Protein AF-A0A950UYM6-F1 (afdb_monomer_lite)

Structure (mmCIF, N/CA/C/O backbone):
data_AF-A0A950UYM6-F1
#
_entry.id   AF-A0A950UYM6-F1
#
loop_
_atom_site.group_PDB
_atom_site.id
_atom_site.type_symbol
_atom_site.label_atom_id
_atom_site.label_alt_id
_atom_site.label_comp_id
_atom_site.label_asym_id
_atom_site.label_entity_id
_atom_site.label_seq_id
_atom_site.pdbx_PDB_ins_code
_atom_site.Cartn_x
_atom_site.Cartn_y
_atom_site.Cartn_z
_atom_site.occupancy
_atom_site.B_iso_or_equiv
_atom_site.auth_seq_id
_atom_site.auth_comp_id
_atom_site.auth_asym_id
_atom_site.auth_atom_id
_atom_site.pdbx_PDB_model_num
ATOM 1 N N . MET A 1 1 ? -17.522 9.356 0.690 1.00 50.12 1 MET A N 1
ATOM 2 C CA . MET A 1 1 ? -17.157 9.301 -0.745 1.00 50.12 1 MET A CA 1
ATOM 3 C C . MET A 1 1 ? -16.585 7.924 -1.029 1.00 50.12 1 MET A C 1
ATOM 5 O O . MET A 1 1 ? -15.691 7.511 -0.311 1.00 50.12 1 MET A O 1
ATOM 9 N N . SER A 1 2 ? -17.141 7.179 -1.985 1.00 50.97 2 SER A N 1
ATOM 10 C CA . SER A 1 2 ? -16.726 5.796 -2.274 1.00 50.97 2 SER A CA 1
ATOM 11 C C . SER A 1 2 ? -15.302 5.754 -2.847 1.00 50.97 2 SER A C 1
ATOM 13 O O . SER A 1 2 ? -14.989 6.588 -3.695 1.00 50.97 2 SER A O 1
ATOM 15 N N . ALA A 1 3 ? -14.474 4.781 -2.438 1.00 59.06 3 ALA A N 1
ATOM 16 C CA . ALA A 1 3 ? -13.075 4.611 -2.876 1.00 59.06 3 ALA A CA 1
ATOM 17 C C . ALA A 1 3 ? -12.892 4.676 -4.408 1.00 59.06 3 ALA A C 1
ATOM 19 O O . ALA A 1 3 ? -11.918 5.236 -4.905 1.00 59.06 3 ALA A O 1
ATOM 20 N N . TRP A 1 4 ? -13.899 4.212 -5.152 1.00 56.19 4 TRP A N 1
ATOM 21 C CA . TRP A 1 4 ? -13.989 4.331 -6.608 1.00 56.19 4 TRP A CA 1
ATOM 22 C C . TRP A 1 4 ? -13.830 5.768 -7.130 1.00 56.19 4 TRP A C 1
ATOM 24 O O . TRP A 1 4 ? -13.058 6.014 -8.049 1.00 56.19 4 TRP A O 1
ATOM 34 N N . ARG A 1 5 ? -14.524 6.747 -6.529 1.00 56.72 5 ARG A N 1
ATOM 35 C CA . ARG A 1 5 ? -14.517 8.140 -7.018 1.00 56.72 5 ARG A CA 1
ATOM 36 C C . ARG A 1 5 ? -13.174 8.828 -6.769 1.00 56.72 5 ARG A C 1
ATOM 38 O O . ARG A 1 5 ? -12.810 9.727 -7.518 1.00 56.72 5 ARG A O 1
ATOM 45 N N . ILE A 1 6 ? -12.450 8.399 -5.734 1.00 61.38 6 ILE A N 1
ATOM 46 C CA . ILE A 1 6 ? -11.095 8.873 -5.430 1.00 61.38 6 ILE A CA 1
ATOM 47 C C . ILE A 1 6 ? -10.105 8.262 -6.428 1.00 61.38 6 ILE A C 1
ATOM 49 O O . ILE A 1 6 ? -9.303 8.997 -6.990 1.00 61.38 6 ILE A O 1
ATOM 53 N N . SER A 1 7 ? -10.219 6.962 -6.726 1.00 60.22 7 SER A N 1
ATOM 54 C CA . SER A 1 7 ? -9.403 6.282 -7.745 1.00 60.22 7 SER A CA 1
ATOM 55 C C . SER A 1 7 ? -9.588 6.888 -9.145 1.00 60.22 7 SER A C 1
ATOM 57 O O . SER A 1 7 ? -8.611 7.173 -9.836 1.00 60.22 7 SER A O 1
ATOM 59 N N . GLU A 1 8 ? -10.830 7.183 -9.539 1.00 57.31 8 GLU A N 1
ATOM 60 C CA . GLU A 1 8 ? -11.152 7.774 -10.843 1.00 57.31 8 GLU A CA 1
ATOM 61 C C . GLU A 1 8 ? -10.654 9.224 -10.973 1.00 57.31 8 GLU A C 1
ATOM 63 O O . GLU A 1 8 ? -10.075 9.597 -11.994 1.00 57.31 8 GLU A O 1
ATOM 68 N N . ALA A 1 9 ? -10.814 10.043 -9.927 1.00 58.56 9 ALA A N 1
ATOM 69 C CA . ALA A 1 9 ? -10.256 11.394 -9.898 1.00 58.56 9 ALA A CA 1
ATOM 70 C C . ALA A 1 9 ? -8.717 11.366 -9.908 1.00 58.56 9 ALA A C 1
ATOM 72 O O . ALA A 1 9 ? -8.089 12.116 -10.660 1.00 58.56 9 ALA A O 1
ATOM 73 N N . ALA A 1 10 ? -8.121 10.449 -9.140 1.00 57.97 10 ALA A N 1
ATOM 74 C CA . ALA A 1 10 ? -6.680 10.273 -9.052 1.00 57.97 10 ALA A CA 1
ATOM 75 C C . ALA A 1 10 ? -6.069 9.744 -10.357 1.00 57.97 10 ALA A C 1
ATOM 77 O O . ALA A 1 10 ? -4.950 10.117 -10.672 1.00 57.97 10 ALA A O 1
ATOM 78 N N . ALA A 1 11 ? -6.796 8.947 -11.149 1.00 58.56 11 ALA A N 1
ATOM 79 C CA . ALA A 1 11 ? -6.348 8.472 -12.461 1.00 58.56 11 ALA A CA 1
ATOM 80 C C . ALA A 1 11 ? -6.245 9.589 -13.519 1.00 58.56 11 ALA A C 1
ATOM 82 O O . ALA A 1 11 ? -5.498 9.447 -14.485 1.00 58.56 11 ALA A O 1
ATOM 83 N N . ARG A 1 12 ? -6.982 10.700 -13.355 1.00 57.28 12 ARG A N 1
ATOM 84 C CA . ARG A 1 12 ? -6.906 11.869 -14.256 1.00 57.28 12 ARG A CA 1
ATOM 85 C C . ARG A 1 12 ? -5.817 12.859 -13.847 1.00 57.28 12 ARG A C 1
ATOM 87 O O . ARG A 1 12 ? -5.316 13.605 -14.684 1.00 57.28 12 ARG A O 1
ATOM 94 N N . SER A 1 13 ? -5.460 12.878 -12.569 1.00 58.59 13 SER A N 1
ATOM 95 C CA . SER A 1 13 ? -4.312 13.615 -12.044 1.00 58.59 13 SER A CA 1
ATOM 96 C C . SER A 1 13 ? -3.052 12.750 -12.128 1.00 58.59 13 SER A C 1
ATOM 98 O O . SER A 1 13 ? -3.133 11.536 -12.045 1.00 58.59 13 SER A O 1
ATOM 100 N N . HIS A 1 14 ? -1.860 13.318 -12.244 1.00 71.81 14 HIS A N 1
ATOM 101 C CA . HIS A 1 14 ? -0.608 12.543 -12.258 1.00 71.81 14 HIS A CA 1
ATOM 102 C C . HIS A 1 14 ? -0.231 11.978 -10.861 1.00 71.81 14 HIS A C 1
ATOM 104 O O . HIS A 1 14 ? 0.942 11.934 -10.503 1.00 71.81 14 HIS A O 1
ATOM 110 N N . LEU A 1 15 ? -1.217 11.589 -10.044 1.00 81.44 15 LEU A N 1
ATOM 111 C CA . LEU A 1 15 ? -1.055 11.144 -8.660 1.00 81.44 15 LEU A CA 1
ATOM 112 C C . LEU A 1 15 ? -0.987 9.615 -8.588 1.00 81.44 15 LEU A C 1
ATOM 114 O O . LEU A 1 15 ? -1.831 8.914 -9.149 1.00 81.44 15 LEU A O 1
ATOM 118 N N . GLY A 1 16 ? 0.005 9.086 -7.872 1.00 86.31 16 GLY A N 1
ATOM 119 C CA . GLY A 1 16 ? 0.059 7.667 -7.522 1.00 86.31 16 GLY A CA 1
ATOM 120 C C . GLY A 1 16 ? -0.976 7.323 -6.453 1.00 86.31 16 GLY A C 1
ATOM 121 O O . GLY A 1 16 ? -1.098 8.050 -5.472 1.00 86.31 16 GLY A O 1
ATOM 122 N N . TRP A 1 17 ? -1.699 6.214 -6.617 1.00 88.50 17 TRP A N 1
ATOM 123 C CA . TRP A 1 17 ? -2.581 5.686 -5.575 1.00 88.50 17 TRP A CA 1
ATOM 124 C C . TRP A 1 17 ? -2.431 4.175 -5.417 1.00 88.50 17 TRP A C 1
ATOM 126 O O . TRP A 1 17 ? -2.147 3.453 -6.374 1.00 88.50 17 TRP A O 1
ATOM 136 N N . ALA A 1 18 ? -2.655 3.720 -4.187 1.00 90.50 18 ALA A N 1
ATOM 137 C CA . ALA A 1 18 ? -2.621 2.330 -3.766 1.00 90.50 18 ALA A CA 1
ATOM 138 C C . ALA A 1 18 ? -3.709 2.093 -2.709 1.00 90.50 18 ALA A C 1
ATOM 140 O O . ALA A 1 18 ? -3.945 2.942 -1.851 1.00 9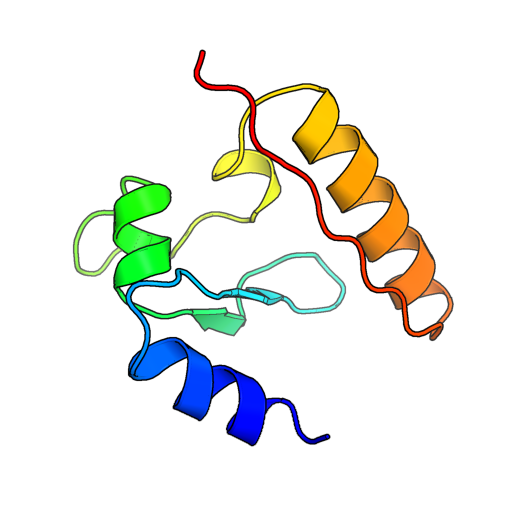0.50 18 ALA A O 1
ATOM 141 N N . ILE A 1 19 ? -4.361 0.937 -2.772 1.00 90.50 19 ILE A N 1
ATOM 142 C CA . ILE A 1 19 ? -5.336 0.453 -1.794 1.00 90.50 19 ILE A CA 1
ATOM 143 C C . ILE A 1 19 ? -4.745 -0.797 -1.157 1.00 90.50 19 ILE A C 1
ATOM 145 O O . ILE A 1 19 ? -4.284 -1.691 -1.868 1.00 90.50 19 ILE A O 1
ATOM 149 N N . THR A 1 20 ? -4.776 -0.878 0.170 1.00 91.50 20 THR A N 1
ATOM 150 C CA . THR A 1 20 ? -4.289 -2.033 0.927 1.00 91.50 20 THR A CA 1
ATOM 151 C C . THR A 1 20 ? -5.426 -2.826 1.562 1.00 91.50 20 THR A C 1
ATOM 153 O O . THR A 1 20 ? -6.504 -2.301 1.842 1.00 91.50 20 THR A O 1
ATOM 156 N N . ASN A 1 21 ? -5.180 -4.111 1.816 1.00 90.19 21 ASN A N 1
ATOM 157 C CA . ASN A 1 21 ? -5.974 -4.882 2.767 1.00 90.19 21 ASN A CA 1
ATOM 158 C C . ASN A 1 21 ? -5.531 -4.588 4.216 1.00 90.19 21 ASN A C 1
ATOM 160 O O . ASN A 1 21 ? -4.583 -3.842 4.462 1.00 90.19 21 ASN A O 1
ATOM 164 N N . ALA A 1 22 ? -6.192 -5.217 5.190 1.00 86.06 22 ALA A N 1
ATOM 165 C CA . ALA A 1 22 ? -5.883 -5.043 6.613 1.00 86.06 22 ALA A CA 1
ATOM 166 C C . ALA A 1 22 ? -4.464 -5.502 7.011 1.00 86.06 22 ALA A C 1
ATOM 168 O O . ALA A 1 22 ? -3.973 -5.124 8.069 1.00 86.06 22 ALA A O 1
ATOM 169 N N . GLN A 1 23 ? -3.808 -6.311 6.177 1.00 85.94 23 GLN A N 1
ATOM 170 C CA . GLN A 1 23 ? -2.434 -6.778 6.366 1.00 85.94 23 GLN A CA 1
ATOM 171 C C . GLN A 1 23 ? -1.409 -5.859 5.679 1.00 85.94 23 GLN A C 1
ATOM 173 O O . GLN A 1 23 ? -0.217 -6.148 5.711 1.00 85.94 23 GLN A O 1
ATOM 178 N N . GLY A 1 24 ? -1.858 -4.772 5.042 1.00 85.94 24 GLY A N 1
ATOM 179 C CA . GLY A 1 24 ? -1.000 -3.838 4.317 1.00 85.94 24 GLY A CA 1
ATOM 180 C C . GLY A 1 24 ? -0.613 -4.301 2.911 1.00 85.94 24 GLY A C 1
ATOM 181 O O . GLY A 1 24 ? 0.182 -3.634 2.256 1.00 85.94 24 GLY A O 1
ATOM 182 N N . ALA A 1 25 ? -1.133 -5.429 2.416 1.00 89.81 25 ALA A N 1
ATOM 183 C CA . ALA A 1 25 ? -0.857 -5.877 1.053 1.00 89.81 25 ALA A CA 1
ATOM 184 C C . ALA A 1 25 ? -1.679 -5.061 0.050 1.00 89.81 25 ALA A C 1
ATOM 186 O O . ALA A 1 25 ? -2.864 -4.813 0.282 1.00 89.81 25 ALA A O 1
ATOM 187 N N . ILE A 1 26 ? -1.066 -4.668 -1.068 1.00 91.56 26 ILE A N 1
ATOM 188 C CA . ILE A 1 26 ? -1.739 -3.919 -2.134 1.00 91.56 26 ILE A CA 1
ATOM 189 C C . ILE A 1 26 ? -2.812 -4.798 -2.786 1.00 91.56 26 ILE A C 1
ATOM 191 O O . ILE A 1 26 ? -2.500 -5.853 -3.336 1.00 91.56 26 ILE A O 1
ATOM 195 N N . VAL A 1 27 ? -4.067 -4.350 -2.750 1.00 92.81 27 VAL A N 1
ATOM 196 C CA . VAL A 1 27 ? -5.185 -4.986 -3.469 1.00 92.81 27 VAL A CA 1
ATOM 197 C C . VAL A 1 27 ? -5.444 -4.325 -4.816 1.00 92.81 27 VAL A C 1
ATOM 199 O O . VAL A 1 27 ? -5.925 -4.986 -5.730 1.00 92.81 27 VAL A O 1
ATOM 202 N N . ASP A 1 28 ? -5.111 -3.038 -4.946 1.00 89.44 28 ASP A N 1
ATOM 203 C CA . ASP A 1 28 ? -5.219 -2.297 -6.199 1.00 89.44 28 ASP A CA 1
ATOM 204 C C . ASP A 1 28 ? -4.298 -1.065 -6.188 1.00 89.44 28 ASP A C 1
ATOM 206 O O . ASP A 1 28 ? -4.043 -0.485 -5.131 1.00 89.44 28 ASP A O 1
ATOM 210 N N . CYS A 1 29 ? -3.775 -0.667 -7.345 1.00 89.81 29 CYS A N 1
ATOM 211 C CA . CYS A 1 29 ? -2.953 0.536 -7.508 1.00 89.81 29 CYS A CA 1
ATOM 212 C C . CYS A 1 29 ? -2.884 0.968 -8.977 1.00 89.81 29 CYS A C 1
ATOM 214 O O . CYS A 1 29 ? -3.020 0.146 -9.887 1.00 89.81 29 CYS A O 1
ATOM 216 N N . ASN A 1 30 ? -2.589 2.245 -9.227 1.00 88.38 30 ASN A N 1
ATOM 217 C CA . ASN A 1 30 ? -2.355 2.720 -10.591 1.00 88.38 30 ASN A CA 1
ATOM 218 C C . ASN A 1 30 ? -0.895 2.589 -11.049 1.00 88.38 30 ASN A C 1
ATOM 220 O O . ASN A 1 30 ? 0.030 2.293 -10.291 1.00 88.38 30 ASN A O 1
ATOM 224 N N . GLU A 1 31 ? -0.681 2.861 -12.336 1.00 86.56 31 GLU A N 1
ATOM 225 C CA . GLU A 1 31 ? 0.649 2.844 -12.942 1.00 86.56 31 GLU A CA 1
ATOM 226 C C . GLU A 1 31 ? 1.583 3.906 -12.340 1.00 86.56 31 GLU A C 1
ATOM 228 O O . GLU A 1 31 ? 2.775 3.658 -12.186 1.00 86.56 31 GLU A O 1
ATOM 233 N N . ALA A 1 32 ? 1.057 5.070 -11.943 1.00 87.31 32 ALA A N 1
ATOM 234 C CA . ALA A 1 32 ? 1.859 6.108 -11.301 1.00 87.31 32 ALA A CA 1
ATOM 235 C C . ALA A 1 32 ? 2.465 5.621 -9.973 1.00 87.31 32 ALA A C 1
ATOM 237 O O . ALA A 1 32 ? 3.658 5.811 -9.753 1.00 87.31 32 ALA A O 1
ATOM 238 N N . TYR A 1 33 ? 1.694 4.913 -9.139 1.00 88.50 33 TYR A N 1
ATOM 239 C CA . TYR A 1 33 ? 2.214 4.280 -7.925 1.00 88.50 33 TYR A CA 1
ATOM 240 C C . TYR A 1 33 ? 3.296 3.242 -8.239 1.00 88.50 33 TYR A C 1
ATOM 242 O O . TYR A 1 33 ? 4.361 3.262 -7.629 1.00 88.50 33 TYR A O 1
ATOM 250 N N . ARG A 1 34 ? 3.074 2.379 -9.241 1.00 89.69 34 ARG A N 1
ATOM 251 C CA . ARG A 1 34 ? 4.073 1.380 -9.668 1.00 89.69 34 ARG A CA 1
ATOM 252 C C . ARG A 1 34 ? 5.392 2.022 -10.101 1.00 89.69 34 ARG A C 1
ATOM 254 O O . ARG A 1 34 ? 6.452 1.499 -9.767 1.00 89.69 34 ARG A O 1
ATOM 261 N N . ARG A 1 35 ? 5.333 3.160 -10.803 1.00 86.94 35 ARG A N 1
ATOM 262 C CA . ARG A 1 35 ? 6.521 3.935 -11.194 1.00 86.94 35 ARG A CA 1
ATOM 263 C C . ARG A 1 35 ? 7.232 4.539 -9.981 1.00 86.94 35 ARG A C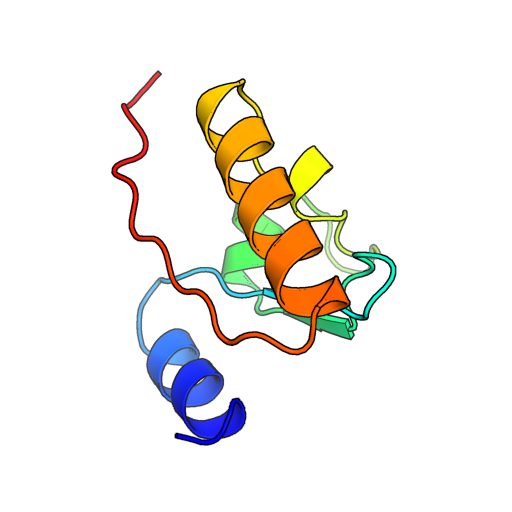 1
ATOM 265 O O . ARG A 1 35 ? 8.448 4.414 -9.905 1.00 86.94 35 ARG A O 1
ATOM 272 N N . ILE A 1 36 ? 6.494 5.134 -9.035 1.00 85.56 36 ILE A N 1
ATOM 273 C CA . ILE A 1 36 ? 7.055 5.655 -7.769 1.00 85.56 36 ILE A CA 1
ATOM 274 C C . ILE A 1 36 ? 7.775 4.537 -7.006 1.00 85.56 36 ILE A C 1
ATOM 276 O O . ILE A 1 36 ? 8.893 4.722 -6.543 1.00 85.56 36 ILE A O 1
ATOM 280 N N . ALA A 1 37 ? 7.159 3.358 -6.939 1.00 88.00 37 ALA A N 1
ATOM 281 C CA . ALA A 1 37 ? 7.690 2.191 -6.247 1.00 88.00 37 ALA A CA 1
ATOM 282 C C . ALA A 1 37 ? 8.817 1.457 -7.010 1.00 88.00 37 ALA A C 1
ATOM 284 O O . ALA A 1 37 ? 9.312 0.440 -6.528 1.00 88.00 37 ALA A O 1
ATOM 285 N N . GLY A 1 38 ? 9.210 1.917 -8.205 1.00 87.44 38 GLY A N 1
ATOM 286 C CA . GLY A 1 38 ? 10.278 1.297 -9.001 1.00 87.44 38 GLY A CA 1
ATOM 287 C C . GLY A 1 38 ? 9.964 -0.120 -9.504 1.00 87.44 38 GLY A C 1
ATOM 288 O O . GLY A 1 38 ? 10.878 -0.906 -9.754 1.00 87.44 38 GLY A O 1
ATOM 289 N N . VAL A 1 39 ? 8.684 -0.470 -9.640 1.00 87.56 39 VAL A N 1
ATOM 290 C CA . VAL A 1 39 ? 8.225 -1.833 -9.956 1.00 87.56 39 VAL A CA 1
ATOM 291 C C . VAL A 1 39 ? 8.242 -2.072 -11.458 1.00 87.56 39 VAL A C 1
ATOM 293 O O . VAL A 1 39 ? 7.744 -1.253 -12.234 1.00 87.56 39 VAL A O 1
ATOM 296 N N . LYS A 1 40 ? 8.768 -3.223 -11.889 1.00 83.38 40 LYS A N 1
ATOM 297 C CA . LYS A 1 40 ? 8.736 -3.615 -13.303 1.00 83.38 40 LYS A CA 1
ATOM 298 C C . LYS A 1 40 ? 7.325 -4.017 -13.728 1.00 83.38 40 LYS A C 1
ATOM 300 O O . LYS A 1 40 ? 6.513 -4.495 -12.937 1.00 83.38 40 LYS A O 1
ATOM 305 N N . ALA A 1 41 ? 7.033 -3.847 -15.015 1.00 77.00 41 ALA A N 1
ATOM 306 C CA . ALA A 1 41 ? 5.771 -4.305 -15.582 1.00 77.00 41 ALA A CA 1
ATOM 307 C C . ALA A 1 41 ? 5.608 -5.822 -15.371 1.00 77.00 41 ALA A C 1
ATOM 309 O O . ALA A 1 41 ? 6.496 -6.593 -15.723 1.00 77.00 41 ALA A O 1
ATOM 310 N N . GLY A 1 42 ? 4.470 -6.229 -14.804 1.00 80.88 42 GLY A N 1
ATOM 311 C CA . GLY A 1 42 ? 4.160 -7.631 -14.501 1.00 80.88 42 GLY A CA 1
ATOM 312 C C . GLY A 1 42 ? 4.477 -8.068 -13.068 1.00 80.88 42 GLY A C 1
ATOM 313 O O . GLY A 1 42 ? 3.881 -9.038 -12.608 1.00 80.88 42 GLY A O 1
ATOM 314 N N . ASP A 1 43 ? 5.314 -7.330 -12.337 1.00 87.25 43 ASP A N 1
ATOM 315 C CA . ASP A 1 43 ? 5.620 -7.652 -10.943 1.00 87.25 43 ASP A CA 1
ATOM 316 C C . ASP A 1 43 ? 4.510 -7.166 -9.994 1.00 87.25 43 ASP A C 1
ATOM 318 O O . ASP A 1 43 ? 3.751 -6.222 -10.279 1.00 87.25 43 ASP A O 1
ATOM 322 N N . ALA A 1 44 ? 4.409 -7.832 -8.842 1.00 87.31 44 ALA A N 1
ATOM 323 C CA . ALA A 1 44 ? 3.528 -7.404 -7.765 1.00 87.31 44 ALA A CA 1
ATOM 324 C C . ALA A 1 44 ? 4.049 -6.079 -7.172 1.00 87.31 44 ALA A C 1
ATOM 326 O O . ALA A 1 44 ? 5.244 -5.971 -6.886 1.00 87.31 44 ALA A O 1
ATOM 327 N N . PRO A 1 45 ? 3.186 -5.065 -6.982 1.00 90.06 45 PRO A N 1
ATOM 328 C CA . PRO A 1 45 ? 3.595 -3.827 -6.337 1.00 90.06 45 PRO A CA 1
ATOM 329 C C . PRO A 1 45 ? 3.946 -4.086 -4.860 1.00 90.06 45 PRO A C 1
ATOM 331 O O . PRO A 1 45 ? 3.227 -4.833 -4.190 1.00 90.06 45 PRO A O 1
ATOM 334 N N . PRO A 1 46 ? 5.031 -3.489 -4.339 1.00 90.25 46 PRO A N 1
ATOM 335 C CA . PRO A 1 46 ? 5.420 -3.639 -2.953 1.00 90.25 46 PRO A CA 1
ATOM 336 C C . PRO A 1 46 ? 4.444 -2.881 -2.056 1.00 90.25 46 PRO A C 1
ATOM 338 O O . PRO A 1 46 ? 3.694 -2.010 -2.500 1.00 90.25 46 PRO A O 1
ATOM 341 N N . GLN A 1 47 ? 4.471 -3.219 -0.774 1.00 90.00 47 GLN A N 1
ATOM 342 C CA . GLN A 1 47 ? 3.663 -2.542 0.229 1.00 90.00 47 GLN A CA 1
ATOM 343 C C . GLN A 1 47 ? 4.134 -1.085 0.416 1.00 90.00 47 GLN A C 1
ATOM 345 O O . GLN A 1 47 ? 5.311 -0.790 0.163 1.00 90.00 47 GLN A O 1
ATOM 350 N N . PRO A 1 48 ? 3.259 -0.163 0.859 1.00 89.19 48 PRO A N 1
ATOM 351 C CA . PRO A 1 48 ? 3.599 1.254 0.994 1.00 89.19 48 PRO A CA 1
ATOM 352 C C . PRO A 1 48 ? 4.852 1.529 1.829 1.00 89.19 48 PRO A C 1
ATOM 354 O O . PRO A 1 48 ? 5.622 2.412 1.476 1.00 89.19 48 PRO A O 1
ATOM 357 N N . GLU A 1 49 ? 5.100 0.749 2.877 1.00 86.94 49 GLU A N 1
ATOM 358 C CA . GLU A 1 49 ? 6.276 0.853 3.747 1.00 86.94 49 GLU A CA 1
ATOM 359 C C . GLU A 1 49 ? 7.602 0.537 3.044 1.00 86.94 49 GLU A C 1
ATOM 361 O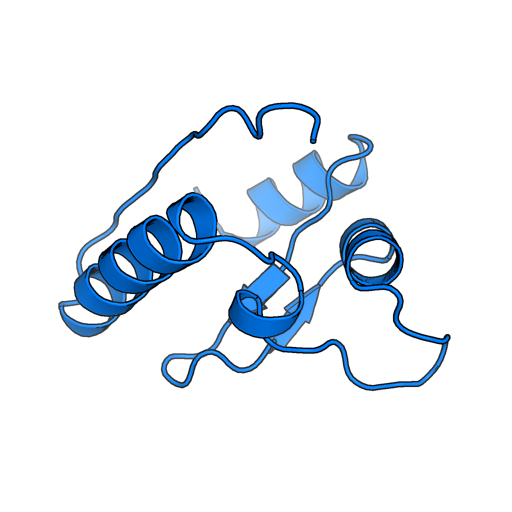 O . GLU A 1 49 ? 8.652 1.011 3.468 1.00 86.94 49 GLU A O 1
ATOM 366 N N . LEU A 1 50 ? 7.559 -0.240 1.961 1.00 86.81 50 LEU A N 1
ATOM 367 C CA . LEU A 1 50 ? 8.718 -0.524 1.117 1.00 86.81 50 LEU A CA 1
ATOM 368 C C . LEU A 1 50 ? 8.828 0.480 -0.039 1.00 86.81 50 LEU A C 1
ATOM 370 O O . LEU A 1 50 ? 9.929 0.769 -0.499 1.00 86.81 50 LEU A O 1
ATOM 374 N N . ALA A 1 51 ? 7.693 1.001 -0.512 1.00 86.50 51 ALA A N 1
ATOM 375 C CA . ALA A 1 51 ? 7.631 1.966 -1.608 1.00 86.50 51 ALA A CA 1
ATOM 376 C C . ALA A 1 51 ? 7.964 3.407 -1.178 1.00 86.50 51 ALA A C 1
ATOM 378 O O . ALA A 1 51 ? 8.450 4.187 -1.993 1.00 86.50 51 ALA A O 1
ATOM 379 N N . LEU A 1 52 ? 7.672 3.774 0.073 1.00 83.56 52 LEU A N 1
ATOM 380 C CA . LEU A 1 52 ? 7.807 5.128 0.614 1.00 83.56 52 LEU A CA 1
ATOM 381 C C . LEU A 1 52 ? 8.873 5.143 1.723 1.00 83.56 52 LEU A C 1
ATOM 383 O O . LEU A 1 52 ? 8.535 5.003 2.901 1.00 83.56 52 LEU A O 1
ATOM 387 N N . PRO A 1 53 ? 10.165 5.280 1.374 1.00 77.75 53 PRO A N 1
ATOM 388 C CA . PRO A 1 53 ? 11.243 5.239 2.354 1.00 77.75 53 PRO A CA 1
ATOM 389 C C . PRO A 1 53 ? 11.256 6.483 3.257 1.00 77.75 53 PRO A C 1
ATOM 391 O O . PRO A 1 53 ? 10.831 7.569 2.865 1.00 77.75 53 PRO A O 1
ATOM 394 N N . GLY A 1 54 ? 11.822 6.330 4.457 1.00 81.75 54 GLY A N 1
ATOM 395 C CA . GLY A 1 54 ? 12.079 7.424 5.400 1.00 81.75 54 GLY A CA 1
ATOM 396 C C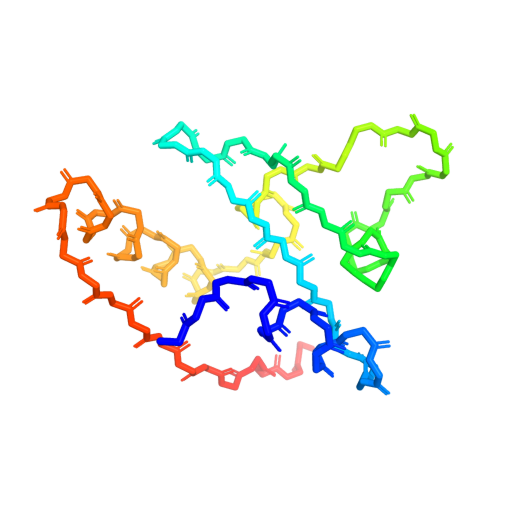 . GLY A 1 54 ? 11.201 7.395 6.655 1.00 81.75 54 GLY A C 1
ATOM 397 O O . GLY A 1 54 ? 10.073 6.903 6.653 1.00 81.75 54 GLY A O 1
ATOM 398 N N . GLU A 1 55 ? 11.724 7.947 7.753 1.00 78.50 55 GLU A N 1
ATOM 399 C CA . GLU A 1 55 ? 11.066 7.903 9.069 1.00 78.50 55 GLU A CA 1
ATOM 400 C C . GLU A 1 55 ? 9.706 8.614 9.089 1.00 78.50 55 GLU A C 1
ATOM 402 O O . GLU A 1 55 ? 8.767 8.144 9.734 1.00 78.50 55 GLU A O 1
ATOM 407 N N . ALA A 1 56 ? 9.571 9.716 8.344 1.00 76.88 56 ALA A N 1
ATOM 408 C CA . ALA A 1 56 ? 8.315 10.455 8.242 1.00 76.88 56 ALA A CA 1
ATOM 409 C C . ALA A 1 56 ? 7.197 9.597 7.623 1.00 76.88 56 ALA A C 1
ATOM 411 O O . ALA A 1 56 ? 6.089 9.533 8.164 1.00 76.88 56 ALA A O 1
ATOM 412 N N . ALA A 1 57 ? 7.506 8.884 6.535 1.00 83.06 57 ALA A N 1
ATOM 413 C CA . ALA A 1 57 ? 6.573 7.971 5.887 1.00 83.06 57 ALA A CA 1
ATOM 414 C C . ALA A 1 57 ? 6.220 6.793 6.806 1.00 83.06 57 ALA A C 1
ATOM 416 O O . ALA A 1 57 ? 5.042 6.477 6.968 1.00 83.06 57 ALA A O 1
ATOM 417 N N . ALA A 1 58 ? 7.209 6.206 7.488 1.00 85.56 58 ALA A N 1
ATOM 418 C CA . ALA A 1 58 ? 6.985 5.106 8.424 1.00 85.56 58 ALA A CA 1
ATOM 419 C C . ALA A 1 58 ? 6.042 5.493 9.579 1.00 85.56 58 ALA A C 1
ATOM 421 O O . ALA A 1 58 ? 5.100 4.762 9.893 1.00 85.56 58 ALA A O 1
ATOM 422 N N . GLY A 1 59 ? 6.249 6.665 10.189 1.00 89.31 59 GLY A N 1
ATOM 423 C CA . GLY A 1 59 ? 5.400 7.155 11.276 1.00 89.31 59 GLY A CA 1
ATOM 424 C C . GLY A 1 59 ? 3.953 7.405 10.842 1.00 89.31 59 GLY A C 1
ATOM 425 O O . GLY A 1 59 ? 3.023 7.052 11.570 1.00 89.31 59 GLY A O 1
ATOM 426 N N . MET A 1 60 ? 3.760 7.979 9.653 1.00 90.25 60 MET A N 1
ATOM 427 C CA . MET A 1 60 ? 2.437 8.178 9.052 1.00 90.25 60 MET A CA 1
ATOM 428 C C . MET A 1 60 ? 1.750 6.837 8.762 1.00 90.25 60 MET A C 1
ATOM 430 O O . MET A 1 60 ? 0.627 6.609 9.211 1.00 90.25 60 MET A O 1
ATOM 434 N N . LEU A 1 61 ? 2.434 5.913 8.080 1.00 89.88 61 LEU A N 1
ATOM 435 C CA . LEU A 1 61 ? 1.885 4.595 7.746 1.00 89.88 61 LEU A CA 1
ATOM 436 C C . LEU A 1 61 ? 1.471 3.815 8.999 1.00 89.88 61 LEU A C 1
ATOM 438 O O . LEU A 1 61 ? 0.401 3.209 9.015 1.00 89.88 61 LEU A O 1
ATOM 442 N N . TYR A 1 62 ? 2.255 3.893 10.078 1.00 90.75 62 TYR A N 1
ATOM 443 C CA . TYR A 1 62 ? 1.894 3.289 11.359 1.00 90.75 62 TYR A CA 1
ATOM 444 C C . TYR A 1 62 ? 0.582 3.851 11.932 1.00 90.75 62 TYR A C 1
ATOM 446 O O . TYR A 1 62 ? -0.285 3.083 12.358 1.00 90.75 62 TYR A O 1
ATOM 454 N N . ARG A 1 63 ? 0.402 5.179 11.945 1.00 92.75 63 ARG A N 1
ATOM 455 C CA . ARG A 1 63 ? -0.826 5.811 12.467 1.00 92.75 63 ARG A CA 1
ATOM 456 C C . ARG A 1 63 ? -2.053 5.471 11.626 1.00 92.75 63 ARG A C 1
ATOM 458 O O . ARG A 1 63 ? -3.112 5.180 12.193 1.00 92.75 63 ARG A O 1
ATOM 465 N N . LEU A 1 64 ? -1.897 5.443 10.303 1.00 92.50 64 LEU A N 1
ATOM 466 C CA . LEU A 1 64 ? -2.953 5.046 9.372 1.00 92.50 64 LEU A CA 1
ATOM 467 C C . LEU A 1 64 ? -3.346 3.578 9.578 1.00 92.50 64 LEU A C 1
ATOM 469 O O . LEU A 1 64 ? -4.525 3.285 9.780 1.00 92.50 64 LEU A O 1
ATOM 473 N N . ALA A 1 65 ? -2.371 2.666 9.628 1.00 90.62 65 ALA A N 1
ATOM 474 C CA . ALA A 1 65 ? -2.617 1.243 9.860 1.00 90.62 65 ALA A CA 1
ATOM 475 C C . ALA A 1 65 ? -3.290 0.989 11.218 1.00 90.62 65 ALA A C 1
ATOM 477 O O . ALA A 1 65 ? -4.259 0.234 11.307 1.00 90.62 65 ALA A O 1
ATOM 478 N N . ARG A 1 66 ? -2.834 1.671 12.277 1.00 93.06 66 ARG A N 1
ATOM 479 C CA . ARG A 1 66 ? -3.443 1.586 13.611 1.00 93.06 66 ARG A CA 1
ATOM 480 C C . ARG A 1 66 ? -4.898 2.059 13.613 1.00 93.06 66 ARG A C 1
ATOM 482 O O . ARG A 1 66 ? -5.737 1.421 14.245 1.00 93.06 66 ARG A O 1
ATOM 489 N N . SER A 1 67 ? -5.201 3.157 12.924 1.00 93.56 67 SER A N 1
ATOM 490 C CA . SER A 1 67 ? -6.567 3.692 12.846 1.00 93.56 67 SER A CA 1
ATOM 491 C C . SER A 1 67 ? -7.483 2.761 12.050 1.00 93.56 67 SER A C 1
ATOM 493 O O . SER A 1 67 ? -8.588 2.455 12.499 1.00 93.56 67 SER A O 1
ATOM 495 N N . ALA A 1 68 ? -6.989 2.214 10.935 1.00 90.38 68 ALA A N 1
ATOM 496 C CA . ALA A 1 68 ? -7.704 1.215 10.147 1.00 90.38 68 ALA A CA 1
ATOM 497 C C . ALA A 1 68 ? -8.017 -0.049 10.968 1.00 90.38 68 ALA A C 1
ATOM 499 O O . ALA A 1 68 ? -9.150 -0.527 10.946 1.00 90.38 68 ALA A O 1
ATOM 500 N N . ALA A 1 69 ? -7.056 -0.543 11.759 1.00 90.12 69 ALA A N 1
ATOM 501 C CA . ALA A 1 69 ? -7.264 -1.676 12.664 1.00 90.12 69 ALA A CA 1
ATOM 502 C C . ALA A 1 69 ? -8.321 -1.393 13.750 1.00 90.12 69 ALA A C 1
ATOM 504 O O . ALA A 1 69 ? -9.011 -2.308 14.192 1.00 90.12 69 ALA A O 1
ATOM 505 N N . ALA A 1 70 ? -8.483 -0.129 14.152 1.00 93.81 70 ALA A N 1
ATOM 506 C CA . ALA A 1 70 ? -9.529 0.311 15.074 1.00 93.81 70 ALA A CA 1
ATOM 507 C C . ALA A 1 70 ? -10.887 0.584 14.390 1.00 93.81 70 ALA A C 1
ATOM 509 O O . ALA A 1 70 ? -11.836 0.985 15.063 1.00 93.81 70 ALA A O 1
ATOM 510 N N . GLY A 1 71 ? -10.997 0.408 13.067 1.00 92.44 71 GLY A N 1
ATOM 511 C CA . GLY A 1 71 ? -12.193 0.764 12.297 1.00 92.44 71 GLY A CA 1
ATOM 512 C C . GLY A 1 71 ? -12.451 2.274 12.230 1.00 92.44 71 GLY A C 1
ATOM 513 O O . GLY A 1 71 ? -13.580 2.699 11.987 1.00 92.44 71 GLY A O 1
ATOM 514 N N . GLN A 1 72 ? -11.424 3.090 12.472 1.00 94.50 72 GLN A N 1
ATOM 515 C CA . GLN A 1 72 ? -11.509 4.546 12.495 1.00 94.50 72 GLN A CA 1
ATOM 516 C C . GLN A 1 72 ? -10.979 5.123 11.183 1.00 94.50 72 GLN A C 1
ATOM 518 O O . GLN A 1 72 ? -9.852 4.839 10.774 1.00 94.50 72 GLN A O 1
ATOM 523 N N . ALA A 1 73 ? -11.787 5.961 10.532 1.00 91.94 73 ALA A N 1
ATOM 524 C CA . ALA A 1 73 ? -11.333 6.723 9.377 1.00 91.94 73 ALA A CA 1
ATOM 525 C C . ALA A 1 73 ? -10.249 7.724 9.807 1.00 91.94 73 ALA A C 1
ATOM 527 O O . ALA A 1 73 ? -10.427 8.453 10.782 1.00 91.94 73 ALA A O 1
ATOM 528 N N . HIS A 1 74 ? -9.141 7.748 9.071 1.00 92.50 74 HIS A N 1
ATOM 529 C CA . HIS A 1 74 ? -8.004 8.629 9.310 1.00 92.50 74 HIS A CA 1
ATOM 530 C C . HIS A 1 74 ? -7.422 9.046 7.961 1.00 92.50 74 HIS A C 1
ATOM 532 O O . HIS A 1 74 ? -7.205 8.198 7.098 1.00 92.50 74 HIS A O 1
ATOM 538 N N . GLU A 1 75 ? -7.167 10.338 7.795 1.00 91.94 75 GLU A N 1
ATOM 539 C CA . GLU A 1 75 ? -6.517 10.908 6.619 1.00 91.94 75 GLU A CA 1
ATOM 540 C C . GLU A 1 75 ? -5.393 11.841 7.075 1.00 91.94 75 GLU A C 1
ATOM 542 O O . GLU A 1 75 ? -5.583 12.634 7.997 1.00 91.94 75 GLU A O 1
ATOM 547 N N . GLU A 1 76 ? -4.227 11.731 6.442 1.00 88.06 76 GLU A N 1
ATOM 548 C CA . GLU A 1 76 ? -3.092 12.628 6.659 1.00 88.06 76 GLU A CA 1
ATOM 549 C C . GLU A 1 76 ? -2.572 13.127 5.309 1.00 88.06 76 GLU A C 1
ATOM 551 O O . GLU A 1 76 ? -2.471 12.358 4.352 1.00 88.06 76 GLU A O 1
ATOM 556 N N . THR A 1 77 ? -2.190 14.403 5.261 1.00 85.94 77 THR A N 1
ATOM 557 C CA . THR A 1 77 ? -1.487 15.009 4.127 1.00 85.94 77 THR A CA 1
ATOM 558 C C . THR A 1 77 ? -0.132 15.481 4.620 1.00 85.94 77 THR A C 1
ATOM 560 O O . THR A 1 77 ? -0.055 16.259 5.570 1.00 85.94 77 THR A O 1
ATOM 563 N N . VAL A 1 78 ? 0.933 15.016 3.975 1.00 75.50 78 VAL A N 1
ATOM 564 C CA . VAL A 1 78 ? 2.309 15.389 4.308 1.00 75.50 78 VAL A CA 1
ATOM 565 C C . VAL A 1 78 ? 3.014 15.915 3.068 1.00 75.50 78 VAL A C 1
ATOM 567 O O . VAL A 1 78 ? 2.862 15.369 1.975 1.00 75.50 78 VAL A O 1
ATOM 570 N N . GLU A 1 79 ? 3.802 16.970 3.241 1.00 75.94 79 GLU A N 1
ATOM 571 C CA . GLU A 1 79 ? 4.768 17.368 2.225 1.00 75.94 79 GLU A CA 1
ATOM 572 C C . GLU A 1 79 ? 5.979 16.447 2.338 1.00 75.94 79 GLU A C 1
ATOM 574 O O . GLU A 1 79 ? 6.617 16.348 3.388 1.00 75.94 79 GLU A O 1
ATOM 579 N N . LEU A 1 80 ? 6.282 15.736 1.256 1.00 66.25 80 LEU A N 1
ATOM 580 C CA . LEU A 1 80 ? 7.527 14.994 1.156 1.00 66.25 80 LEU A CA 1
ATOM 581 C C . LEU A 1 80 ? 8.625 16.017 0.866 1.00 66.25 80 LEU A C 1
ATOM 583 O O . LEU A 1 80 ? 8.689 16.558 -0.237 1.00 66.25 80 LEU A O 1
ATOM 587 N N . SER A 1 81 ? 9.458 16.320 1.861 1.00 58.88 81 SER A N 1
ATOM 588 C CA . SER A 1 81 ? 10.660 17.124 1.647 1.00 58.88 81 SER A CA 1
ATOM 589 C C . SER A 1 81 ? 11.473 16.494 0.517 1.00 58.88 81 SER A C 1
ATOM 591 O O . SER A 1 81 ? 11.727 15.288 0.549 1.00 58.88 81 SER A O 1
ATOM 593 N N . ALA A 1 82 ? 11.873 17.288 -0.478 1.00 52.84 82 ALA A N 1
ATOM 594 C CA . ALA A 1 82 ? 12.834 16.835 -1.475 1.00 52.84 82 ALA A CA 1
ATOM 595 C C . ALA A 1 82 ? 14.124 16.447 -0.737 1.00 52.84 82 ALA A C 1
ATOM 597 O O . ALA A 1 82 ? 14.751 17.303 -0.110 1.00 52.84 82 ALA A O 1
ATOM 598 N N . GLY A 1 83 ? 14.440 15.151 -0.730 1.00 47.47 83 GLY A N 1
ATOM 599 C CA . GLY A 1 83 ? 15.755 14.662 -0.322 1.00 47.47 83 GLY A CA 1
ATOM 600 C C . GLY A 1 83 ? 16.837 15.148 -1.273 1.00 47.47 83 GLY A C 1
ATOM 601 O O . GLY A 1 83 ? 16.526 15.314 -2.476 1.00 47.47 83 GLY A O 1
#

Radius of gyration: 12.96 Å; chains: 1; bounding box: 33×25×31 Å

Secondary structure (DSSP, 8-state):
--HHHHHHHHHHTT---EEE-TTS-EEEE-HHHHHHTTPPTTSPPPPHHHHS-SHHHHHHHHHHHHHHHTT------------

Sequence (83 aa):
MSAWRISEAAARSHLGWAITNAQGAIVDCNEAYRRIAGVKAGDAPPQPELALPGEAAAGMLYRLARSAAAGQAHEETVELSAG

Foldseek 3Di:
DDPVVVQVVCVVPLHWDFDADLVQATPDIDPSLCVLQVHDPPDGRDGQPNSPDDPVSVVVVVVCSVCVVVVHDDDDDDDDPDD

pLDDT: mean 81.14, std 13.18, range [47.47, 94.5]

=== Feature glossary ===
Annotated list of the representations used here:

Nearest PDB structures. The Foldseek neighbor list gives the closest experimentally determined structures in the PDB, ranked by structural alignment. TM-score near 1 means near-identical fold; near 0.3 means only rough topology match. This is how one finds what a novel AlphaFold prediction most resembles in the solved-structure universe.

Foldseek 3Di. Foldseek's 3Di representation compresses backbone geometry into a per-residue letter drawn from a learned twenty-state alphabet. It captures the tertiary interaction pattern around each residue — which residues are packed against it in space, regardless of where they are in sequence.

Radius of gyration, Cα contacts, bounding box. Radius of gyration (Rg) is the root-mean-square distance of Cα atoms from their centroid — a sin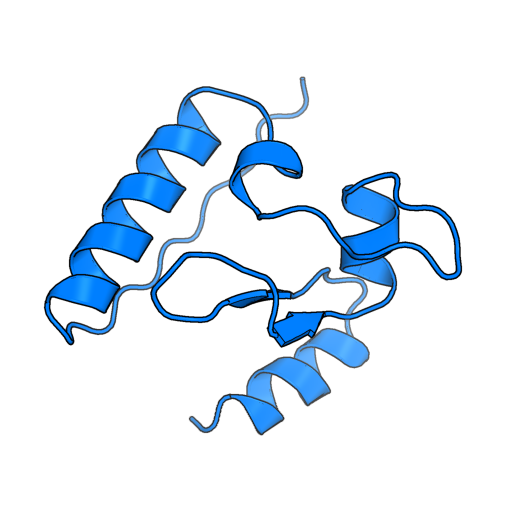gle number for overall size and compactness. A globular domain of N residues has Rg ≈ 2.2·N^0.38 Å; an extended or disordered chain has a much larger Rg. The Cα contact count is the number of residue pairs whose Cα atoms are within 8 Å and are more than four positions apart in sequence — a standard proxy for tertiary pack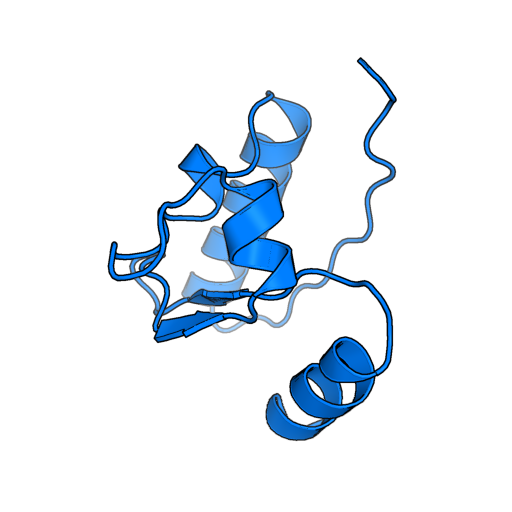ing density. The bounding box is the smallest axis-aligned box enclosing all Cα atoms.

InterPro / GO / CATH / organism. The annotation block draws on four external resources. InterPro: which protein families and domains the sequence belongs to. GO: standardized terms for what the protein does, what process it participates in, and where in the cell it acts. CATH: which structural fold it has in the CATH hierarchy. Organism: the species of origin.

mmCIF coordinates. The mmCIF block holds the 3D Cartesian coordinates of each backbone atom (N, Cα, C, O) in ångströms. mmCIF is the PDB's canonical archive format — a tagged-loop text representation of the atomic model.

pLDDT. pLDDT is the predicted lDDT-Cα score: AlphaFold's confidence that the local environment of each residue (all inter-atomic distances within 15 Å) is correctly placed. It is a per-residue number between 0 and 100, with higher meaning more reliable.

Backbone torsions (φ/ψ). φ (phi) and ψ (psi) are the two rotatable backbone dihedrals per residue: φ is the C(i-1)–N–Cα–C torsion, ψ is the N–Cα–C–N(i+1) torsion, both in degrees on (−180°, 180°]. α-helical residues cluster near (−60°, −45°); β-strand residues near (−120°, +130°). A Ramachandran plot is simply a scatter of (φ, ψ) for every residue.

B-factor. For experimental (PDB) structures, the B-factor (temperature factor) quantifies the positional spread of each atom in the crystal — a combination of thermal vibration and static disorder — in units of Å². High B-factors mark flexible loops or poorly resolved regions; low B-factors mark the rigid, well-ordered core.

Secondary structure (3-state, P-SEA). SS3 is a coarse helix/strand/coil call (letters a/b/c) made by the P-SEA algorithm from inter-Cα distances and dihedrals. It is less detailed than DSSP but needs only Cα positions.

Predicted aligned error. Predicted aligned error is AlphaFold's pairwise confidence. Unlike pLDDT (per-residue), PAE is per-residue-pair and captures whether two parts of the structure are correctly placed relative to each other. Units are ångströms of expected positional error.

Solvent-accessible surface area. Solvent-accessible surface area (SASA) is the area in Å² traced out by the centre of a 1.4 Å probe sphere (a water molecule) rolled over the protein's van der Waals surface (Shrake–Rupley / Lee–Richards construction). Buried residues have near-zero SASA; fully exposed residues can exceed 200 Å². The total SASA scales roughly with the number of surface residues.

Secondary structure (8-state, DSSP). The SS8 string is DSSP's per-residue secondary-structure call. α-helix (H) means an i→i+4 H-bond ladder; β-strand (E) means the residue participates in a β-sheet; 3₁₀ (G) and π (I) are tighter and wider helices; T/S are turns/bends; '-' is loop.

Rendered structure images. Structure images are PyMOL renders from six orthogonal camera directions. Cartoon representation draws helices as coils and strands as arrows; sticks shows the backbone as bonds; surface shows the solvent-excluded envelope. Rainbow coloring maps sequence position to hue (blue→red, N→C); chain coloring assigns a distinct color per polypeptide.

Sequence. The amino-acid sequence is the protein's primary structure: the linear order of residues from the N-terminus to the C-terminus, written in one-letter code. Everything else here — the 3D coordinates, the secondary structure, the domain annotations — is ultimately a consequence of this string.

Contact-map, Ramachandran, and PAE plots. Three diagnostic plots accompany the record. The Cα contact map visualizes the tertiary structure as a 2D adjacency matrix (8 Å cutoff, sequence-local contacts suppressed). The Ramachandran plot shows the distribution of backbone (φ, ψ) torsions, with points in the α and β basins reflecting secondary structure content. The PAE plot shows AlphaFold's inter-residue confidence as a color matrix.